Protein 1UTI (pdb70)

Secondary structure (DSSP, 8-state):
--EEEESS-B---STTB--B-TT-EEEEEE--SSSEEEEEETTEEEEEEGGGEEE--/-PPPPPPPGGGGSS--

B-factor: mean 16.19, std 6.71, range [6.66, 50.92]

CATH classification: 2.30.30.40

Radius of gyration: 10.95 Å; Cα contacts (8 Å, |Δi|>4): 157; chains: 2; bounding box: 31×25×28 Å

GO terms:
  GO:0005515 protein binding (F, IPI)
  GO:0005829 cytosol (C, TAS)

InterPro domains:
  IPR000980 SH2 domain [PF00017] (58-132)
  IPR000980 SH2 domain [PS50001] (58-149)
  IPR000980 SH2 domain [SM00252] (56-138)
  IPR001452 SH3 domain [PF00018] (5-48)
  IPR001452 SH3 domain [PF00018] (269-314)
  IPR001452 SH3 domain [PR00452] (266-276)
  IPR001452 SH3 domain [PR00452] (280-295)
  IPR001452 SH3 domain [PR00452] (297-306)
  IPR001452 SH3 domain [PR00452] (308-320)
  IPR001452 SH3 domain [PS50002] (1-56)
  IPR001452 SH3 domain [PS50002] (263-322)
  IPR001452 SH3 domain [SM00326] (1-55)
  IPR001452 SH3 domain [SM00326] (266-321)
  IPR035646 GRA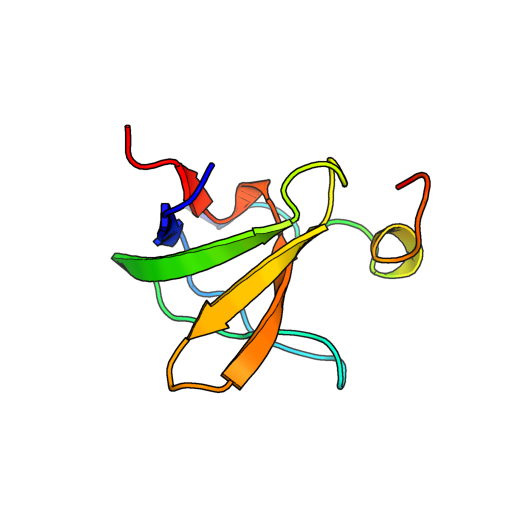P2, C-terminal SH3 domain [cd11950] (267-319)
  IPR036028 SH3-like domain superfamily [SSF50044] (3-53)
  IPR036028 SH3-like domain superfamily [SSF50044] (191-319)
  IPR036860 SH2 domain superfamily [G3DSA:3.30.505.10] (58-155)
  IPR036860 SH2 domain superfamily [SSF55550] (49-138)
  IPR043539 Grb2-like [PTHR46037] (1-321)

Structure (mmCIF, N/CA/C/O backbone):
data_1UTI
#
_entry.id   1UTI
#
_cell.length_a   71.456
_cell.length_b   27.442
_cell.length_c   33.043
_cell.angle_alpha   90.00
_cell.angle_beta   104.22
_cell.angle_gamma   90.00
#
_symmetry.space_group_name_H-M   'C 1 2 1'
#
loop_
_entity.id
_entity.type
_entity.pdbx_description
1 polymer 'GRB2-RELATED ADAPTOR PROTEIN 2'
2 polymer 'MITOGEN-ACTIVATED PROTEIN KINASE KINASE KINASE KINASE 1'
3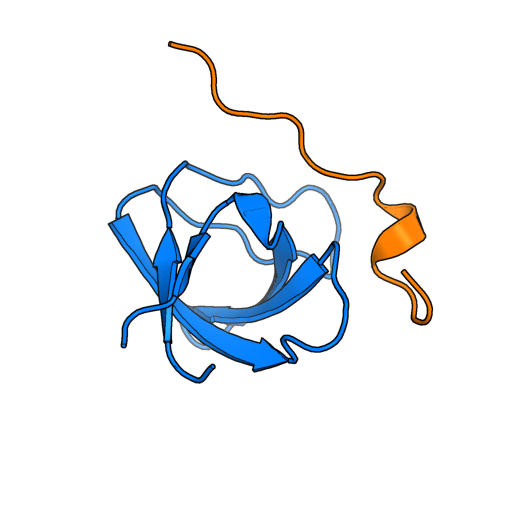 water water
#
loop_
_atom_site.group_PDB
_atom_site.id
_atom_site.type_symbol
_atom_site.label_atom_id
_atom_site.label_alt_id
_atom_site.label_comp_id
_atom_site.label_asym_id
_atom_site.label_entity_id
_atom_site.label_seq_id
_atom_site.pdbx_PDB_ins_code
_atom_site.Cartn_x
_atom_site.Cartn_y
_atom_site.Cartn_z
_atom_site.occupancy
_atom_site.B_iso_or_equiv
_atom_site.auth_seq_id
_atom_site.auth_comp_id
_atom_site.auth_asym_id
_atom_site.auth_atom_id
_atom_site.pdbx_PDB_model_num
ATOM 1 N N . VAL A 1 1 ? 0.121 12.330 10.741 1.00 20.74 1 VAL A N 1
ATOM 2 C CA . VAL A 1 1 ? 0.617 11.452 9.636 1.00 20.39 1 VAL A CA 1
ATOM 3 C C . VAL A 1 1 ? -0.418 10.374 9.332 1.00 19.62 1 VAL A C 1
ATOM 4 O O . VAL A 1 1 ? -0.812 9.630 10.226 1.00 20.06 1 VAL A O 1
ATOM 8 N N . ARG A 1 2 ? -0.849 10.296 8.074 1.00 18.21 2 ARG A N 1
ATOM 9 C CA . ARG A 1 2 ? -1.880 9.340 7.656 1.00 17.65 2 ARG A CA 1
ATOM 10 C C . ARG A 1 2 ? -1.306 8.161 6.867 1.00 15.88 2 ARG A C 1
ATOM 11 O O . ARG A 1 2 ? -1.841 7.056 6.926 1.00 14.66 2 ARG A O 1
ATOM 19 N N . TRP A 1 3 ? -0.243 8.415 6.110 1.00 14.75 3 TRP A N 1
ATOM 20 C CA . TRP A 1 3 ? 0.351 7.422 5.221 1.00 14.21 3 TRP A CA 1
ATOM 21 C C . TRP A 1 3 ? 1.870 7.484 5.327 1.00 13.60 3 TRP A C 1
ATOM 22 O O . TRP A 1 3 ? 2.436 8.555 5.453 1.00 14.04 3 TRP A O 1
ATOM 33 N N . ALA A 1 4 ? 2.524 6.330 5.278 1.00 12.59 4 ALA A N 1
ATOM 34 C CA . ALA A 1 4 ? 3.983 6.272 5.317 1.00 12.02 4 ALA A CA 1
ATOM 35 C C . ALA A 1 4 ? 4.463 5.098 4.483 1.00 11.62 4 ALA A C 1
ATOM 36 O O . ALA A 1 4 ? 3.787 4.083 4.383 1.00 11.63 4 ALA A O 1
ATOM 38 N N . ARG A 1 5 ? 5.632 5.244 3.873 1.00 11.83 5 ARG A N 1
ATOM 39 C CA . ARG A 1 5 ? 6.182 4.206 3.013 1.00 12.15 5 ARG A CA 1
ATOM 40 C C . ARG A 1 5 ? 7.334 3.483 3.702 1.00 11.50 5 ARG A C 1
ATOM 41 O O . ARG A 1 5 ? 8.223 4.124 4.261 1.00 11.26 5 ARG A O 1
ATOM 49 N N . ALA A 1 6 ? 7.322 2.154 3.647 1.00 10.80 6 ALA A N 1
ATOM 50 C CA . ALA A 1 6 ? 8.354 1.344 4.287 1.00 10.63 6 ALA A CA 1
ATOM 51 C C . ALA A 1 6 ? 9.703 1.552 3.610 1.00 10.63 6 ALA A C 1
ATOM 52 O O . ALA A 1 6 ? 9.828 1.430 2.396 1.00 11.75 6 ALA A O 1
ATOM 54 N N . LEU A 1 7 ? 10.705 1.884 4.409 1.00 10.68 7 LEU A N 1
ATOM 55 C CA . LEU A 1 7 ? 12.072 2.069 3.937 1.00 11.25 7 LEU A CA 1
ATOM 56 C C . LEU A 1 7 ? 12.847 0.759 3.922 1.00 11.23 7 LEU A C 1
ATOM 57 O O . LEU A 1 7 ? 13.804 0.615 3.166 1.00 11.99 7 LEU A O 1
ATOM 62 N N . TYR A 1 8 ? 12.453 -0.172 4.791 1.00 11.05 8 TYR A N 1
ATOM 63 C CA . TYR A 1 8 ? 13.109 -1.470 4.946 1.00 11.20 8 TYR A CA 1
ATOM 64 C C . TYR A 1 8 ? 12.058 -2.544 5.205 1.00 11.17 8 TYR A C 1
ATOM 65 O O . TYR A 1 8 ? 10.959 -2.243 5.653 1.00 11.58 8 TYR A O 1
ATOM 74 N N . ASP A 1 9 ? 12.396 -3.800 4.931 1.00 11.56 9 ASP A N 1
ATOM 75 C CA . ASP A 1 9 ? 11.579 -4.922 5.387 1.00 11.72 9 ASP A CA 1
ATOM 76 C C . ASP A 1 9 ? 11.547 -4.901 6.908 1.00 11.19 9 ASP A C 1
ATOM 77 O O . ASP A 1 9 ? 12.576 -4.698 7.547 1.00 11.48 9 ASP A O 1
ATOM 82 N N . PHE A 1 10 ? 10.375 -5.125 7.487 1.00 10.88 10 PHE A N 1
ATOM 83 C CA . PHE A 1 10 ? 10.250 -5.299 8.930 1.00 10.78 10 PHE A CA 1
ATOM 84 C C . PHE A 1 10 ? 9.556 -6.630 9.201 1.00 11.30 10 PHE A C 1
ATOM 85 O O . PHE A 1 10 ? 8.476 -6.880 8.679 1.00 11.58 10 PHE A O 1
ATOM 93 N N . GLU A 1 11 ? 10.201 -7.474 10.002 1.00 12.11 11 GLU A N 1
ATOM 94 C CA . GLU A 1 11 ? 9.656 -8.771 10.380 1.00 12.80 11 GLU A CA 1
ATOM 95 C C . GLU A 1 11 ? 8.940 -8.643 11.718 1.00 12.43 11 GLU A C 1
ATOM 96 O O . GLU A 1 11 ? 9.556 -8.295 12.725 1.00 12.52 11 GLU A O 1
ATOM 102 N N . ALA A 1 12 ? 7.648 -8.945 11.734 1.00 12.66 12 ALA A N 1
ATOM 103 C CA . ALA A 1 12 ? 6.880 -8.960 12.974 1.00 13.02 12 ALA A CA 1
ATOM 104 C C . ALA A 1 12 ? 7.292 -10.179 13.787 1.00 13.07 12 ALA A C 1
ATOM 105 O O . ALA A 1 12 ? 7.229 -11.313 13.294 1.00 13.82 12 ALA A O 1
ATOM 107 N N . LEU A 1 13 ? 7.707 -9.942 15.030 1.00 12.91 13 LEU A N 1
ATOM 108 C CA . LEU A 1 13 ? 8.145 -11.002 15.938 1.00 13.00 13 LEU A CA 1
ATOM 109 C C . LEU A 1 13 ? 7.261 -11.159 17.170 1.00 14.02 13 LEU A C 1
ATOM 110 O O . LEU A 1 13 ? 7.422 -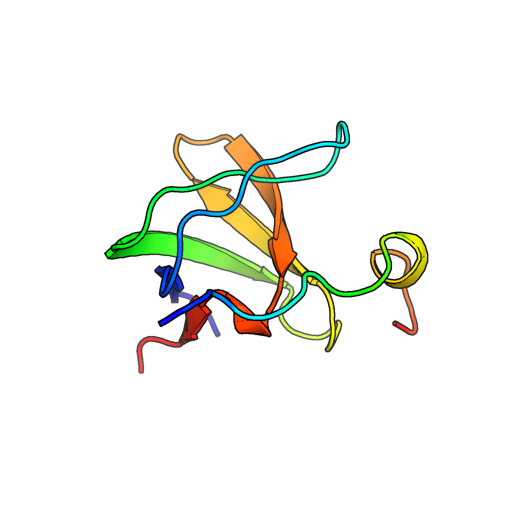12.119 17.913 1.00 14.18 13 LEU A O 1
ATOM 115 N N . GLU A 1 14 ? 6.342 -10.221 17.386 1.00 15.07 14 GLU A N 1
ATOM 116 C CA . GLU A 1 14 ? 5.366 -10.300 18.476 1.00 16.10 14 GLU A CA 1
ATOM 117 C C . GLU A 1 14 ? 3.948 -10.141 17.923 1.00 16.63 14 GLU A C 1
ATOM 118 O O . GLU A 1 14 ? 3.750 -9.687 16.791 1.00 16.48 14 GLU A O 1
ATOM 124 N N . GLU A 1 15 ? 2.965 -10.551 18.721 1.00 17.56 15 GLU A N 1
ATOM 125 C CA . GLU A 1 15 ? 1.577 -10.656 18.265 1.00 17.89 15 GLU A CA 1
ATOM 126 C C . GLU A 1 15 ? 0.994 -9.320 17.809 1.00 16.92 15 GLU A C 1
ATOM 127 O O . GLU A 1 15 ? 0.164 -9.261 16.901 1.00 17.62 15 GLU A O 1
ATOM 133 N N . ASP A 1 16 ? 1.467 -8.253 18.434 1.00 15.23 16 ASP A N 1
ATOM 134 C CA . ASP A 1 16 ? 0.952 -6.913 18.185 1.00 14.24 16 ASP A CA 1
ATOM 135 C C . ASP A 1 16 ? 1.707 -6.154 17.090 1.00 13.22 16 ASP A C 1
ATOM 136 O O . ASP A 1 16 ? 1.441 -4.979 16.887 1.00 12.53 16 ASP A O 1
ATOM 141 N N . GLU A 1 17 ? 2.615 -6.826 16.382 1.00 12.18 17 GLU A N 1
ATOM 142 C CA . GLU A 1 17 ? 3.474 -6.173 15.390 1.00 11.33 17 GLU A CA 1
ATOM 143 C C . GLU A 1 17 ? 2.958 -6.370 13.960 1.00 11.61 17 GLU A C 1
ATOM 144 O O . GLU A 1 17 ? 2.386 -7.409 13.629 1.00 12.09 17 GLU A O 1
ATOM 150 N N . LEU A 1 18 ? 3.152 -5.343 13.137 1.00 11.43 18 LEU A N 1
ATOM 151 C CA . LEU A 1 18 ? 2.747 -5.339 11.734 1.00 11.31 18 LEU A CA 1
ATOM 152 C C . LEU A 1 18 ? 3.969 -5.431 10.842 1.00 11.29 18 LEU A C 1
ATOM 153 O O . LEU A 1 18 ? 4.725 -4.470 10.722 1.00 11.82 18 LEU A O 1
ATOM 158 N N . GLY A 1 19 ? 4.155 -6.584 10.209 1.00 11.52 19 GLY A N 1
ATOM 159 C CA . GLY A 1 19 ? 5.257 -6.775 9.295 1.00 11.36 19 GLY A CA 1
ATOM 160 C C . GLY A 1 19 ? 4.973 -6.130 7.957 1.00 11.39 19 GLY A C 1
ATOM 161 O O . GLY A 1 19 ? 3.823 -5.921 7.581 1.00 11.99 19 GLY A O 1
ATOM 162 N N . PHE A 1 20 ? 6.036 -5.785 7.244 1.00 11.32 20 PHE A N 1
ATOM 163 C CA . PHE A 1 20 ? 5.908 -5.312 5.872 1.00 11.46 20 PHE A CA 1
ATOM 164 C C . PHE A 1 20 ? 7.202 -5.492 5.099 1.00 12.06 20 PHE A C 1
ATOM 165 O O . PHE A 1 20 ? 8.250 -5.780 5.667 1.00 11.61 20 PHE A O 1
ATOM 173 N N . ARG A 1 21 ? 7.102 -5.340 3.785 1.00 12.44 21 ARG A N 1
ATOM 174 C CA . ARG A 1 21 ? 8.262 -5.324 2.914 1.00 13.65 21 ARG A CA 1
ATOM 175 C C . ARG A 1 21 ? 8.583 -3.884 2.539 1.00 13.42 21 ARG A C 1
ATOM 176 O O . ARG A 1 21 ? 7.697 -3.026 2.501 1.00 12.33 21 ARG A O 1
ATOM 184 N N . SER A 1 22 ? 9.851 -3.626 2.241 1.00 13.96 22 SER A N 1
ATOM 185 C CA . SER A 1 22 ? 10.288 -2.335 1.722 1.00 14.48 22 SER A CA 1
ATOM 186 C C . SER A 1 22 ? 9.407 -1.883 0.555 1.00 14.25 22 SER A C 1
ATOM 187 O O . SER A 1 22 ? 9.097 -2.671 -0.344 1.00 14.49 22 SER A O 1
ATOM 190 N N . GLY A 1 23 ? 8.987 -0.625 0.600 1.00 13.64 23 GLY A N 1
ATOM 191 C CA . GLY A 1 23 ? 8.213 -0.024 -0.475 1.00 13.87 23 GLY A CA 1
ATOM 192 C C . GLY A 1 23 ? 6.704 -0.107 -0.326 1.00 14.26 23 GLY A C 1
ATOM 193 O O . GLY A 1 23 ? 5.975 0.559 -1.061 1.00 14.92 23 GLY A O 1
ATOM 194 N N . GLU A 1 24 ? 6.243 -0.913 0.626 1.00 14.24 24 GLU A N 1
ATOM 195 C CA . GLU A 1 24 ? 4.823 -1.036 0.953 1.00 14.22 24 GLU A CA 1
ATOM 196 C C . GLU A 1 24 ? 4.345 0.261 1.617 1.00 13.48 24 GLU A C 1
ATOM 197 O O . GLU A 1 24 ? 5.125 0.965 2.267 1.00 12.66 24 GLU A O 1
ATOM 207 N N . VAL A 1 25 ? 3.069 0.582 1.446 1.00 13.10 25 VAL A N 1
ATOM 208 C CA . VAL A 1 25 ? 2.485 1.792 2.018 1.00 13.20 25 VAL A CA 1
ATOM 209 C C . VAL A 1 25 ? 1.568 1.414 3.172 1.00 13.08 25 VAL A C 1
ATOM 210 O O . VAL A 1 25 ? 0.632 0.638 3.011 1.00 13.88 25 VAL A O 1
ATOM 214 N N . VAL A 1 26 ? 1.878 1.953 4.345 1.00 12.41 26 VAL A N 1
ATOM 215 C CA . VAL A 1 26 ? 1.129 1.690 5.561 1.00 12.53 26 VAL A CA 1
ATOM 216 C C . VAL A 1 26 ? 0.206 2.858 5.901 1.00 11.90 26 VAL A C 1
ATOM 217 O O . VAL A 1 26 ? 0.590 4.018 5.831 1.00 11.85 26 VAL A O 1
ATOM 221 N N . GLU A 1 27 ? -1.030 2.526 6.252 1.00 11.85 27 GLU A N 1
ATOM 222 C CA . GLU A 1 27 ? -1.963 3.476 6.826 1.00 11.88 27 GLU A CA 1
ATOM 223 C C . GLU A 1 27 ? -1.547 3.715 8.271 1.00 11.82 27 GLU A C 1
ATOM 224 O O . GLU A 1 27 ? -1.473 2.776 9.048 1.00 12.15 27 GLU A O 1
ATOM 230 N N . VAL A 1 28 ? -1.239 4.958 8.609 1.00 11.25 28 VAL A N 1
ATOM 231 C CA . VAL A 1 28 ? -0.784 5.283 9.960 1.00 11.63 28 VAL A CA 1
ATOM 232 C C . VAL A 1 28 ? -1.958 5.724 10.817 1.00 11.67 28 VAL A C 1
ATOM 233 O O . VAL A 1 28 ? -2.638 6.698 10.499 1.00 11.92 28 VAL A O 1
ATOM 237 N N . LEU A 1 29 ? -2.157 5.004 11.920 1.00 11.82 29 LEU A N 1
ATOM 238 C CA . LEU A 1 29 ? -3.250 5.246 12.861 1.00 12.22 29 LEU A CA 1
ATOM 239 C C . LEU A 1 29 ? -2.783 6.020 14.095 1.00 12.83 29 LEU A C 1
ATOM 240 O O . LEU A 1 29 ? -3.483 6.918 14.552 1.00 14.47 29 LEU A O 1
ATOM 245 N N 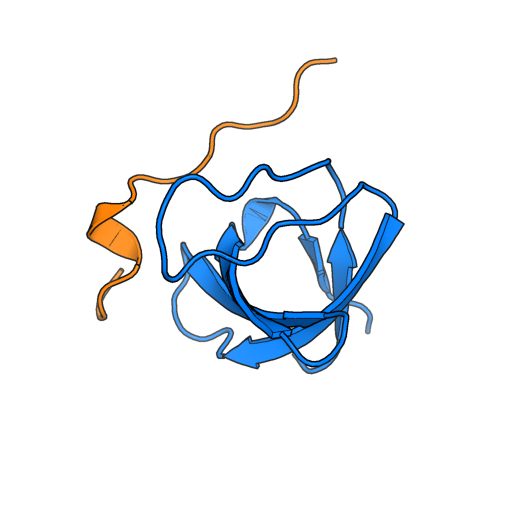. ASP A 1 30 ? -1.606 5.680 14.618 1.00 12.71 30 ASP A N 1
ATOM 246 C CA . ASP A 1 30 ? -0.957 6.481 15.657 1.00 12.58 30 ASP A CA 1
ATOM 247 C C . ASP A 1 30 ? 0.491 6.761 15.307 1.00 12.45 30 ASP A C 1
ATOM 248 O O . ASP A 1 30 ? 1.241 5.843 14.996 1.00 12.17 30 ASP A O 1
ATOM 253 N N . SER A 1 31 ? 0.872 8.032 15.395 1.00 12.59 31 SER 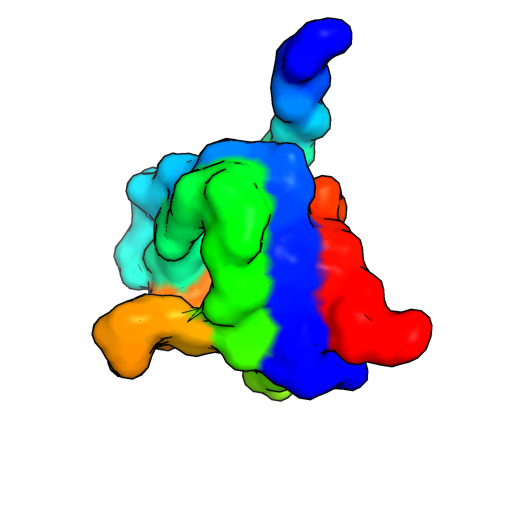A N 1
ATOM 254 C CA . SER A 1 31 ? 2.261 8.464 15.254 1.00 13.03 31 SER A CA 1
ATOM 255 C C . SER A 1 31 ? 2.757 9.286 16.458 1.00 13.00 31 SER A C 1
ATOM 256 O O . SER A 1 31 ? 3.784 9.959 16.365 1.00 14.02 31 SER A O 1
ATOM 259 N N . SER A 1 32 ? 2.045 9.229 17.585 1.00 13.15 32 SER A N 1
ATOM 260 C CA . SER A 1 32 ? 2.445 9.964 18.798 1.00 13.65 32 SER A CA 1
ATOM 261 C C . SER A 1 32 ? 3.524 9.251 19.624 1.00 13.31 32 SER A C 1
ATOM 262 O O . SER A 1 32 ? 4.315 9.907 20.312 1.00 14.23 32 SER A O 1
ATOM 265 N N . ASN A 1 33 ? 3.547 7.921 19.572 1.00 12.64 33 ASN A N 1
ATOM 266 C CA . ASN A 1 33 ? 4.634 7.138 20.158 1.00 12.30 33 ASN A CA 1
ATOM 267 C C . ASN A 1 33 ? 5.869 7.330 19.274 1.00 12.04 33 ASN A C 1
ATOM 268 O O . ASN A 1 33 ? 5.807 7.068 18.082 1.00 11.70 33 ASN A O 1
ATOM 273 N N . PRO A 1 34 ? 6.977 7.825 19.817 1.00 11.53 34 PRO A N 1
ATOM 274 C CA . PRO A 1 34 ? 8.151 8.128 18.983 1.00 11.78 34 PRO A CA 1
ATOM 275 C C . PRO A 1 34 ? 8.927 6.907 18.484 1.00 11.75 34 PRO A C 1
ATOM 276 O O . PRO A 1 34 ? 9.682 7.027 17.518 1.00 12.28 34 PRO A O 1
ATOM 280 N N . SER A 1 35 ? 8.730 5.760 19.122 1.00 11.45 35 SER A N 1
ATOM 281 C CA . SER A 1 35 ? 9.473 4.534 18.826 1.00 11.61 35 SER A CA 1
ATOM 282 C C . SER A 1 35 ? 8.689 3.613 17.889 1.00 10.84 35 SER A C 1
ATOM 283 O O . SER A 1 35 ? 9.210 3.127 16.880 1.00 9.87 35 SER A O 1
ATOM 286 N N . TRP A 1 36 ? 7.432 3.375 18.249 1.00 10.44 36 TRP A N 1
ATOM 287 C CA . TRP A 1 36 ? 6.562 2.429 17.564 1.00 10.44 36 TRP A CA 1
ATOM 288 C C . TRP A 1 36 ? 5.257 3.095 17.155 1.00 10.53 36 TRP A C 1
ATOM 289 O O . TRP A 1 36 ? 4.499 3.560 18.002 1.00 11.05 36 TRP A O 1
ATOM 300 N N . TRP A 1 37 ? 5.002 3.140 15.856 1.00 9.84 37 TRP A N 1
ATOM 301 C CA . TRP A 1 37 ? 3.735 3.636 15.325 1.00 9.84 37 TRP A CA 1
ATOM 302 C C . TRP A 1 37 ? 2.740 2.498 15.146 1.00 9.71 37 TRP A C 1
ATOM 303 O O . TRP A 1 37 ? 3.126 1.341 15.036 1.00 10.02 37 TRP A O 1
ATOM 314 N N . THR A 1 38 ? 1.452 2.827 15.168 1.00 10.22 38 THR A N 1
ATOM 315 C CA . THR A 1 38 ? 0.381 1.856 14.948 1.00 10.76 38 THR A CA 1
ATOM 316 C C . THR A 1 38 ? -0.178 2.095 13.561 1.00 10.84 38 THR A C 1
ATOM 317 O O . THR A 1 38 ? -0.388 3.235 13.177 1.00 11.44 38 THR A O 1
ATOM 321 N N . GLY A 1 39 ? -0.417 1.029 12.815 1.00 11.08 39 GLY A N 1
ATOM 322 C CA . GLY A 1 39 ? -0.893 1.176 11.456 1.00 11.43 39 GLY A CA 1
ATOM 323 C C . GLY A 1 39 ? -1.567 -0.059 10.919 1.00 11.79 39 GLY A C 1
ATOM 324 O O . GLY A 1 39 ? -1.795 -1.038 11.633 1.00 11.24 39 GLY A O 1
ATOM 325 N N . ARG A 1 40 ? -1.883 0.000 9.631 1.00 12.66 40 ARG A N 1
ATOM 326 C CA . ARG A 1 40 ? -2.639 -1.041 8.985 1.00 13.66 40 ARG A CA 1
ATOM 327 C C . ARG A 1 40 ? -2.090 -1.326 7.601 1.00 14.49 40 ARG A C 1
ATOM 328 O O . ARG A 1 40 ? -1.691 -0.414 6.884 1.00 14.71 40 ARG A O 1
ATOM 342 N N . LEU A 1 41 ? -2.083 -2.613 7.270 1.00 15.82 41 LEU A N 1
ATOM 343 C CA . LEU A 1 41 ? -1.696 -3.124 5.964 1.00 17.25 41 LEU A CA 1
ATOM 344 C C . LEU A 1 41 ? -2.365 -4.494 5.775 1.00 18.11 41 LEU A C 1
ATOM 345 O O . LEU A 1 41 ? -2.351 -5.317 6.686 1.00 19.30 41 LEU A O 1
ATOM 350 N N . HIS A 1 42 ? -2.944 -4.736 4.603 1.00 20.10 42 HIS A N 1
ATOM 351 C CA . HIS A 1 42 ? -3.676 -5.976 4.321 1.00 20.98 42 HIS A CA 1
ATOM 352 C C . HIS A 1 42 ? -4.846 -6.151 5.297 1.00 21.21 42 HIS A C 1
ATOM 353 O O . HIS A 1 42 ? -5.167 -7.267 5.714 1.00 21.70 42 HIS A O 1
ATOM 360 N N . ASN A 1 43 ? -5.475 -5.022 5.639 1.00 21.35 43 ASN A N 1
ATOM 361 C CA . ASN A 1 43 ? -6.530 -4.939 6.657 1.00 21.20 43 ASN A CA 1
ATOM 362 C C . ASN A 1 43 ? -6.100 -5.436 8.041 1.00 20.81 43 ASN A C 1
ATOM 363 O O . ASN A 1 43 ? -6.937 -5.622 8.922 1.00 21.20 43 ASN A O 1
ATOM 368 N N . LYS A 1 44 ? -4.790 -5.609 8.226 1.00 20.13 44 LYS A N 1
ATOM 369 C CA . LYS A 1 44 ? -4.214 -6.112 9.471 1.00 19.61 44 LYS A CA 1
ATOM 370 C C . LYS A 1 44 ? -3.640 -4.946 10.257 1.00 17.90 44 LYS A C 1
ATOM 371 O O . LYS A 1 44 ? -3.000 -4.073 9.686 1.00 17.28 44 LYS A O 1
ATOM 377 N N . LEU 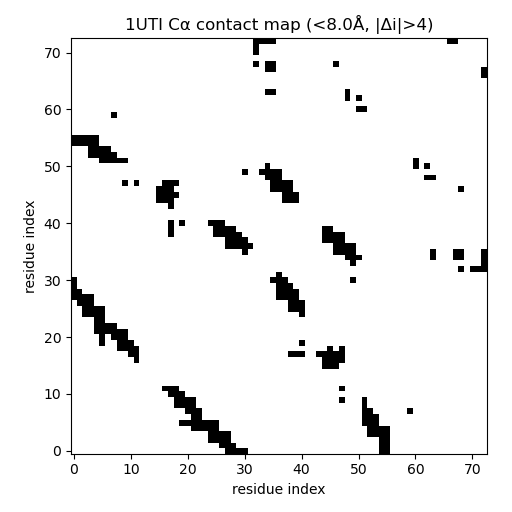A 1 45 ? -3.850 -4.974 11.567 1.00 16.74 45 LEU A N 1
ATOM 378 C CA . LEU A 1 45 ? -3.382 -3.936 12.479 1.00 15.69 45 LEU A CA 1
ATOM 379 C C . LEU A 1 45 ? -2.114 -4.385 13.173 1.00 14.22 45 LEU A C 1
ATOM 380 O O . LEU A 1 45 ? -1.967 -5.555 13.533 1.00 14.09 45 LEU A O 1
ATOM 385 N N . GLY A 1 46 ? -1.215 -3.443 13.411 1.00 12.44 46 GLY A N 1
ATOM 386 C CA . GLY A 1 46 ? -0.085 -3.730 14.264 1.00 11.66 46 GLY A CA 1
ATOM 387 C C . GLY A 1 46 ? 0.827 -2.548 14.478 1.00 11.09 46 GLY A C 1
ATOM 388 O O . GLY A 1 46 ? 0.651 -1.480 13.888 1.00 10.79 46 GLY A O 1
ATOM 389 N N . LEU A 1 47 ? 1.804 -2.751 15.352 1.00 10.45 47 LEU A N 1
ATOM 390 C CA . LEU A 1 47 ? 2.813 -1.751 15.650 1.00 10.56 47 LEU A CA 1
ATOM 391 C C . LEU A 1 47 ? 4.047 -2.032 14.805 1.00 9.83 47 LEU A C 1
ATOM 392 O O . LEU A 1 47 ? 4.376 -3.185 14.525 1.00 10.32 47 LEU A O 1
ATOM 397 N N . PHE A 1 48 ? 4.747 -0.972 14.427 1.00 9.62 48 PHE A N 1
ATOM 398 C CA . PHE A 1 48 ? 5.965 -1.098 13.632 1.00 9.16 48 PHE A CA 1
ATOM 399 C C . PHE A 1 48 ? 6.916 0.057 13.968 1.00 9.22 48 PHE A C 1
ATOM 400 O O . PHE A 1 48 ? 6.484 1.093 14.491 1.00 9.07 48 PHE A O 1
ATOM 408 N N . PRO A 1 49 ? 8.209 -0.092 13.678 1.00 9.42 49 PRO A N 1
ATOM 409 C CA . PRO A 1 49 ? 9.167 0.967 14.003 1.00 9.79 49 PRO A CA 1
ATOM 410 C C . PRO A 1 49 ? 8.957 2.247 13.198 1.00 9.70 49 PRO A C 1
ATOM 411 O O . PRO A 1 49 ? 8.891 2.221 11.965 1.00 9.55 49 PRO A O 1
ATOM 415 N N . ALA A 1 50 ? 8.855 3.370 13.898 1.00 10.31 50 ALA A N 1
ATOM 416 C CA . ALA A 1 50 ? 8.732 4.668 13.245 1.00 10.48 50 ALA A CA 1
ATOM 417 C C . ALA A 1 50 ? 9.897 4.912 12.290 1.00 10.07 50 ALA A C 1
ATOM 418 O O . ALA A 1 50 ? 9.729 5.507 11.221 1.00 10.39 50 ALA A O 1
ATOM 420 N N . ASN A 1 51 ? 11.079 4.442 12.677 1.00 9.98 51 ASN A N 1
ATOM 421 C CA . ASN A 1 51 ? 12.287 4.661 11.892 1.00 9.80 51 ASN A CA 1
ATOM 422 C C . ASN A 1 51 ? 12.367 3.751 10.660 1.00 10.04 51 ASN A C 1
ATOM 423 O O . ASN A 1 51 ? 13.264 3.906 9.839 1.00 10.19 51 ASN A O 1
ATOM 428 N N . TYR A 1 52 ? 11.431 2.814 10.530 1.00 10.15 52 TYR A N 1
ATOM 429 C CA . TYR A 1 52 ? 11.371 1.955 9.351 1.00 9.92 52 TYR A CA 1
ATOM 430 C C . TYR A 1 52 ? 10.470 2.500 8.242 1.00 10.14 52 TYR A C 1
ATOM 431 O O . TYR A 1 52 ? 10.360 1.871 7.197 1.00 10.02 52 TYR A O 1
ATOM 440 N N . VAL A 1 53 ? 9.838 3.650 8.456 1.00 10.12 53 VAL A N 1
ATOM 441 C CA . VAL A 1 53 ? 9.008 4.266 7.421 1.00 11.13 53 VAL A CA 1
ATOM 442 C C . VAL A 1 53 ? 9.348 5.736 7.223 1.00 11.73 53 VAL A C 1
ATOM 443 O O . VAL A 1 53 ? 9.953 6.367 8.086 1.00 11.82 53 VAL A O 1
ATOM 447 N N . ALA A 1 54 ? 8.945 6.260 6.068 1.00 12.58 54 ALA A N 1
ATOM 448 C CA . ALA A 1 54 ? 9.063 7.674 5.737 1.00 13.35 54 ALA A CA 1
ATOM 449 C C . ALA A 1 54 ? 7.654 8.197 5.494 1.00 14.52 54 ALA A C 1
ATOM 450 O O . ALA A 1 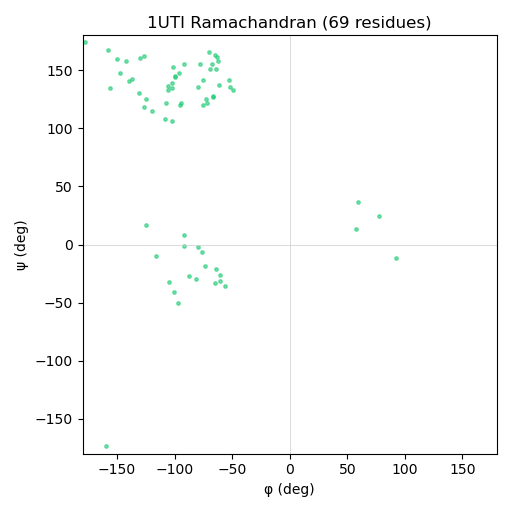54 ? 6.984 7.736 4.567 1.00 13.49 54 ALA A O 1
ATOM 452 N N . PRO A 1 55 ? 7.175 9.115 6.332 1.00 16.36 55 PRO A N 1
ATOM 453 C CA . PRO A 1 55 ? 5.859 9.719 6.119 1.00 17.71 55 PRO A CA 1
ATOM 454 C C . PRO A 1 55 ? 5.730 10.281 4.709 1.00 19.29 55 PRO A C 1
ATOM 455 O O . PRO A 1 55 ? 6.699 10.818 4.169 1.00 18.81 55 PRO A O 1
ATOM 459 N N . MET A 1 56 ? 4.551 10.130 4.119 1.00 21.18 56 MET A N 1
ATOM 460 C CA . MET A 1 56 ? 4.278 10.643 2.788 1.00 23.15 56 MET A CA 1
ATOM 461 C C . MET A 1 56 ? 3.457 11.916 2.943 1.00 24.92 56 MET A C 1
ATOM 462 O O . MET A 1 56 ? 2.285 11.864 3.319 1.00 25.67 56 MET A O 1
ATOM 467 N N . MET A 1 57 ? 4.104 13.054 2.701 1.00 26.91 57 MET A N 1
ATOM 468 C CA . MET A 1 57 ? 3.447 14.362 2.718 1.00 28.15 57 MET A CA 1
ATOM 469 C C . MET A 1 57 ? 4.356 15.436 2.122 1.00 28.50 57 MET A C 1
ATOM 470 O O . MET A 1 57 ? 5.531 15.547 2.479 1.00 29.11 57 MET A O 1
ATOM 475 N N . GLY B 2 1 ? 24.930 -0.300 4.277 1.00 24.49 1 GLY D N 1
ATOM 476 C CA . GLY B 2 1 ? 24.039 -1.331 3.680 1.00 24.11 1 GLY D CA 1
ATOM 477 C C . GLY B 2 1 ? 22.943 -1.808 4.618 1.00 23.37 1 GLY D C 1
ATOM 478 O O . GLY B 2 1 ? 21.773 -1.876 4.224 1.00 24.49 1 GLY D O 1
ATOM 479 N N . GLN B 2 2 ? 23.306 -2.132 5.859 1.00 22.09 2 GLN D N 1
ATOM 480 C CA . GLN B 2 2 ? 22.391 -2.855 6.744 1.00 20.73 2 GLN D CA 1
ATOM 481 C C . GLN B 2 2 ? 21.296 -1.946 7.292 1.00 19.08 2 GLN D C 1
ATOM 482 O O . GLN B 2 2 ? 21.562 -0.788 7.612 1.00 18.97 2 GLN D O 1
ATOM 488 N N . PRO B 2 3 ? 20.072 -2.467 7.404 1.00 17.20 3 PRO D N 1
ATOM 489 C CA . PRO B 2 3 ? 18.968 -1.681 7.966 1.00 15.83 3 PRO D CA 1
ATOM 490 C C . PRO B 2 3 ? 19.239 -1.301 9.415 1.00 14.49 3 PRO D C 1
ATOM 491 O O . PRO B 2 3 ? 20.034 -1.958 10.092 1.00 14.34 3 PRO D O 1
ATOM 495 N N . PRO B 2 4 ? 18.581 -0.251 9.893 1.00 12.94 4 PRO D N 1
ATOM 496 C CA . PRO B 2 4 ? 18.775 0.190 11.272 1.00 12.17 4 PRO D CA 1
ATOM 497 C C . PRO B 2 4 ? 18.170 -0.786 12.260 1.00 11.62 4 PRO D C 1
ATOM 498 O O . PRO B 2 4 ? 17.376 -1.650 11.883 1.00 11.24 4 PRO D O 1
ATOM 502 N N . LEU B 2 5 ? 18.548 -0.641 13.521 1.00 10.74 5 LEU D N 1
ATOM 503 C CA . LEU B 2 5 ? 17.969 -1.447 14.580 1.00 10.58 5 LEU D CA 1
ATOM 504 C C . LEU B 2 5 ? 16.487 -1.155 14.734 1.00 10.12 5 LEU D C 1
ATOM 505 O O . LEU B 2 5 ? 16.019 -0.049 14.464 1.00 10.60 5 LEU D O 1
ATOM 510 N N . VAL B 2 6 ? 15.769 -2.175 15.181 1.00 10.49 6 VAL D N 1
ATOM 511 C CA . VAL B 2 6 ? 14.420 -2.039 15.700 1.00 10.36 6 VAL D CA 1
ATOM 512 C C . VAL B 2 6 ? 14.524 -1.539 17.141 1.00 10.54 6 VAL D C 1
ATOM 513 O O . VAL B 2 6 ? 15.370 -2.015 17.905 1.00 10.99 6 VAL D O 1
ATOM 517 N N . PRO B 2 7 ? 13.698 -0.565 17.522 1.00 10.53 7 PRO D N 1
ATOM 518 C CA . PRO B 2 7 ? 13.719 -0.080 18.906 1.00 11.10 7 PRO D CA 1
ATOM 519 C C . PRO B 2 7 ? 13.328 -1.172 19.898 1.00 11.02 7 PRO D C 1
ATOM 520 O O . PRO B 2 7 ? 12.717 -2.175 19.516 1.00 11.08 7 PRO D O 1
ATOM 524 N N . PRO B 2 8 ? 13.670 -0.993 21.171 1.00 11.38 8 PRO D N 1
ATOM 525 C CA . PRO B 2 8 ? 13.255 -1.959 22.190 1.00 11.68 8 PRO D CA 1
ATOM 526 C C . PRO B 2 8 ? 11.752 -2.228 22.144 1.00 11.02 8 PRO D C 1
ATOM 527 O O . PRO B 2 8 ? 10.958 -1.294 22.037 1.00 11.02 8 PRO D O 1
ATOM 531 N N . ARG B 2 9 ? 11.368 -3.497 22.235 1.00 11.02 9 ARG D N 1
ATOM 532 C CA . ARG B 2 9 ? 9.951 -3.871 22.242 1.00 11.20 9 ARG D CA 1
ATOM 533 C C . ARG B 2 9 ? 9.170 -3.265 23.413 1.00 12.30 9 ARG D C 1
ATOM 534 O O . ARG B 2 9 ? 7.968 -3.056 23.291 1.00 12.98 9 ARG D O 1
ATOM 542 N N . LYS B 2 10 ? 9.840 -2.970 24.524 1.00 13.30 10 LYS D N 1
ATOM 543 C CA . LYS B 2 10 ? 9.160 -2.396 25.683 1.00 14.07 10 LYS D CA 1
ATOM 544 C C . LYS B 2 10 ? 8.588 -1.018 25.381 1.00 14.44 10 LYS D C 1
ATOM 545 O O . LYS B 2 10 ? 7.658 -0.568 26.049 1.00 15.04 10 LYS D O 1
ATOM 551 N N . GLU B 2 11 ? 9.115 -0.364 24.351 1.00 14.42 11 GLU D N 1
ATOM 552 C CA . GLU B 2 11 ? 8.650 0.964 23.973 1.00 15.07 11 GLU D CA 1
ATOM 553 C C . GLU B 2 11 ? 7.351 0.972 23.165 1.00 14.98 11 GLU D C 1
ATOM 554 O O . GLU B 2 11 ? 6.840 2.041 22.852 1.00 14.47 11 GLU D O 1
ATOM 560 N N . LYS B 2 12 ? 6.814 -0.205 22.850 1.00 15.50 12 LYS D N 1
ATOM 561 C CA . LYS B 2 12 ? 5.501 -0.301 22.218 1.00 16.47 12 LYS D CA 1
ATOM 562 C C . LYS B 2 12 ? 4.426 0.211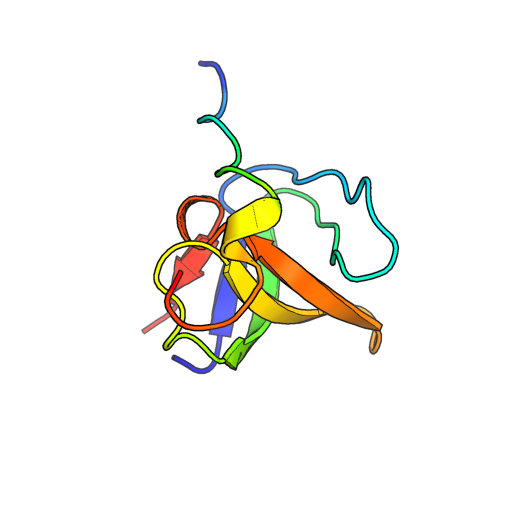 23.163 1.00 18.49 12 LYS D C 1
ATOM 563 O O . LYS B 2 12 ? 3.438 0.787 22.719 1.00 18.46 12 LYS D O 1
ATOM 569 N N . MET B 2 13 ? 4.630 0.012 24.464 1.00 21.03 13 MET D N 1
ATOM 570 C CA . MET B 2 13 ? 3.747 0.588 25.475 1.00 23.62 13 MET D CA 1
ATOM 571 C C . MET B 2 13 ? 3.829 2.114 25.460 1.00 25.22 13 MET D C 1
ATOM 572 O O . MET B 2 13 ? 4.772 2.691 24.923 1.00 25.51 13 MET D O 1
ATOM 577 N N . ARG B 2 14 ? 2.846 2.763 26.073 1.00 27.13 14 ARG D N 1
ATOM 578 C CA . ARG B 2 14 ? 2.755 4.224 26.066 1.00 28.57 14 ARG D CA 1
ATOM 579 C C . ARG B 2 14 ? 3.885 4.881 26.871 1.00 29.74 14 ARG D C 1
ATOM 580 O O . ARG B 2 14 ? 4.452 4.274 27.783 1.00 30.35 14 ARG D O 1
ATOM 588 N N . GLY B 2 15 ? 4.188 6.131 26.529 1.00 31.04 15 GLY D N 1
ATOM 589 C CA . GLY B 2 15 ? 5.306 6.863 27.105 1.00 31.83 15 GLY D CA 1
ATOM 590 C C . GLY B 2 15 ? 6.640 6.449 26.508 1.00 32.54 15 GLY D C 1
ATOM 591 O O . GLY B 2 15 ? 7.686 6.637 27.135 1.00 32.85 15 GLY D O 1
ATOM 592 N N . LYS B 2 16 ? 6.600 5.918 25.284 1.00 33.25 16 LYS D N 1
ATOM 593 C CA . LYS B 2 16 ? 7.734 5.221 24.672 1.00 33.69 16 LYS D CA 1
ATOM 594 C C . LYS B 2 16 ? 8.210 4.092 25.586 1.00 33.96 16 LYS D C 1
ATOM 595 O O . LYS B 2 16 ? 7.399 3.376 26.178 1.00 34.36 16 LYS D O 1
#

Foldseek 3Di:
DFKWFFCAFDDDDDPQADTDHHGDMWGWDDDPPPAWTWTDDPNDIHIDGPVRIGDDD/DDDDDDPDPVPVDPPD

Nearest PDB structures (foldseek):
  2w10-assembly1_A  TM=1.009E+00  e=1.130E-09  Mus musculus
  8dgo-assembly1_B  TM=9.823E-01  e=1.381E-06  Homo sapiens
  1neg-assembly1_A  TM=9.760E-01  e=3.106E-05  Gallus gallus
  2yuo-assembly1_A  TM=9.444E-01  e=2.184E-05  Mus musculus
  2f2v-assembly1_A  TM=9.763E-01  e=5.270E-05  Gallus gallus

Solvent-accessible surface area: 4903 Å² total; per-residue (Å²): 52,142,126,0,127,2,87,74,77,8,129,41,125,87,187,62,13,10,28,12,167,66,19,46,65,0,46,0,79,49,40,90,16,88,10,0,28,40,0,93,19,123,142,129,115,6,30,0,0,18,68,13,8,37,60,75,181,132,172,72,51,158,44,22,68,65,155,26,23,146,224,78,111

Sequence (73 aa):
VRWARALYDFEALEEDELGFRSGEVVEVLDSSNPSWWTGRLHNKLGLFPANYVAPMMGQPPLVPPRKEKMRGK

Organism: Mus musculus (NCBI:txid10090)